Protein AF-A0A1F4CRK2-F1 (afdb_monomer)

Nearest PDB structures (foldseek):
  3t0g-assembly1_A  TM=7.152E-01  e=5.831E-02  Escherichia coli K-12
  3t0f-assembly2_B  TM=6.954E-01  e=5.442E-02  Escherichia coli K-12
  4n7b-assembly1_A  TM=6.631E-01  e=9.215E-01  Plasmodium falciparum
  2o8b-assembly1_A  TM=5.862E-01  e=1.715E+00  Homo sapiens
  2o8f-assembly1_A  TM=5.721E-01  e=1.715E+00  Homo sapiens

pLDDT: mean 91.11, std 9.52, range [49.03, 97.25]

Solvent-accessible surface area (backbone atoms only — not comparable 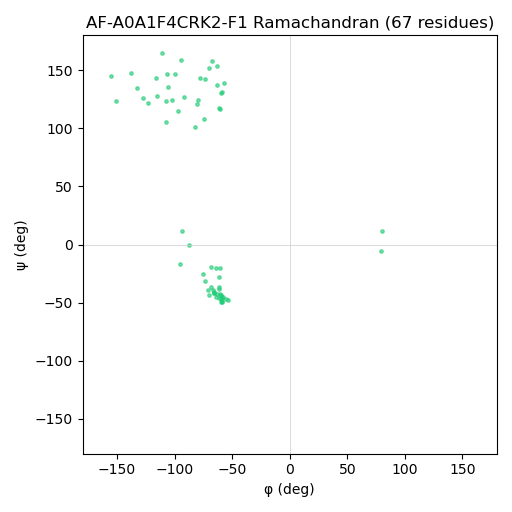to full-atom values): 4678 Å² total; per-residue (Å²): 134,86,79,79,75,89,82,85,88,89,84,76,99,66,61,89,86,67,84,72,89,44,73,70,54,50,52,53,52,49,51,51,56,53,70,71,40,76,62,44,77,57,91,75,62,57,91,93,31,72,58,42,52,47,51,55,52,36,45,76,71,73,37,45,76,44,70,81,131

Structure (mmCIF, N/CA/C/O backbone):
data_AF-A0A1F4CRK2-F1
#
_entry.id   AF-A0A1F4CRK2-F1
#
loop_
_atom_site.group_PDB
_atom_site.id
_atom_site.type_symbol
_atom_site.label_atom_id
_atom_site.label_alt_id
_atom_site.label_comp_id
_atom_site.label_asym_id
_atom_site.label_entity_id
_atom_site.label_seq_id
_atom_site.pdbx_PDB_ins_code
_atom_site.Cartn_x
_atom_site.Cartn_y
_atom_site.Cartn_z
_atom_site.occupancy
_atom_site.B_iso_or_equiv
_atom_site.auth_seq_id
_atom_site.auth_comp_id
_atom_site.auth_asym_id
_atom_site.auth_atom_id
_atom_site.pdbx_PDB_model_num
ATOM 1 N N . MET A 1 1 ? -11.056 -31.297 14.041 1.00 49.03 1 MET A N 1
ATOM 2 C CA . MET A 1 1 ? -10.915 -29.971 13.398 1.00 49.03 1 MET A CA 1
ATOM 3 C C . MET A 1 1 ? -9.658 -29.982 12.533 1.00 49.03 1 MET A C 1
ATOM 5 O O . MET A 1 1 ? -8.571 -30.075 13.085 1.00 49.03 1 MET A O 1
ATOM 9 N N . ARG A 1 2 ? -9.767 -29.984 11.194 1.00 56.50 2 ARG A N 1
ATOM 10 C CA . ARG A 1 2 ? -8.590 -29.774 10.328 1.00 56.50 2 ARG A CA 1
ATOM 11 C C . ARG A 1 2 ? -8.245 -28.291 10.396 1.00 56.50 2 ARG A C 1
ATOM 13 O O . ARG A 1 2 ? -9.004 -27.480 9.882 1.00 56.50 2 ARG A O 1
ATOM 20 N N . GLY A 1 3 ? -7.145 -27.952 11.061 1.00 68.31 3 GLY A N 1
ATOM 21 C CA . GLY A 1 3 ? -6.618 -26.592 11.044 1.00 68.31 3 GLY A CA 1
ATOM 22 C C . GLY A 1 3 ? -6.269 -26.207 9.609 1.00 68.31 3 GLY A C 1
ATOM 23 O O . GLY A 1 3 ? -5.420 -26.842 8.982 1.00 68.31 3 GLY A O 1
ATOM 24 N N . THR A 1 4 ? -6.955 -25.205 9.067 1.00 76.44 4 THR A N 1
ATOM 25 C CA . THR A 1 4 ? -6.571 -24.567 7.808 1.00 76.44 4 THR A CA 1
ATOM 26 C C . THR A 1 4 ? -5.194 -23.955 7.995 1.00 76.44 4 THR A C 1
ATOM 28 O O . THR A 1 4 ? -5.003 -23.086 8.844 1.00 76.44 4 THR A O 1
ATOM 31 N N . ARG A 1 5 ? -4.218 -24.436 7.223 1.00 80.62 5 ARG A N 1
ATOM 32 C CA . ARG A 1 5 ? -2.896 -23.815 7.184 1.00 80.62 5 ARG A CA 1
ATOM 33 C C . ARG A 1 5 ? -3.051 -22.393 6.632 1.00 80.62 5 ARG A C 1
ATOM 35 O O . ARG A 1 5 ? -3.798 -22.225 5.664 1.00 80.62 5 ARG A O 1
ATOM 42 N N . PRO A 1 6 ? -2.373 -21.390 7.212 1.00 82.50 6 PRO A N 1
ATOM 43 C CA . PRO A 1 6 ? -2.362 -20.058 6.629 1.00 82.50 6 PRO A CA 1
ATOM 44 C C . PRO A 1 6 ? -1.761 -20.147 5.223 1.00 82.50 6 PRO A C 1
ATOM 46 O O . PRO A 1 6 ? -0.714 -20.764 5.023 1.00 82.50 6 PRO A O 1
ATOM 49 N N . TRP A 1 7 ? -2.452 -19.570 4.246 1.00 86.62 7 TRP A N 1
ATOM 50 C CA . TRP A 1 7 ? -1.954 -19.417 2.885 1.00 86.62 7 TRP A CA 1
ATOM 51 C C . TRP A 1 7 ? -1.424 -17.995 2.707 1.00 86.62 7 TRP A C 1
ATOM 53 O O . TRP A 1 7 ? -1.936 -17.050 3.306 1.00 86.62 7 TRP A O 1
ATOM 63 N N . MET A 1 8 ? -0.380 -17.849 1.895 1.00 91.19 8 MET A N 1
ATOM 64 C CA .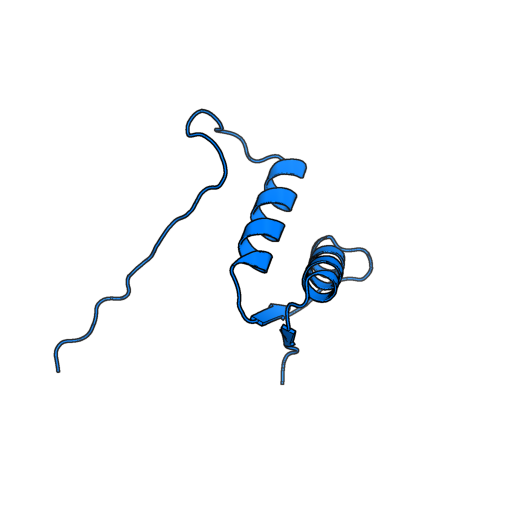 MET A 1 8 ? 0.213 -16.559 1.557 1.00 91.19 8 MET A CA 1
ATOM 65 C C . MET A 1 8 ? 0.282 -16.440 0.041 1.00 91.19 8 MET A C 1
ATOM 67 O O . MET A 1 8 ? 0.837 -17.310 -0.628 1.00 91.19 8 MET A O 1
ATOM 71 N N . LEU A 1 9 ? -0.282 -15.358 -0.489 1.00 91.75 9 LEU A N 1
ATOM 72 C CA . LEU A 1 9 ? -0.197 -15.001 -1.898 1.00 91.75 9 LEU A CA 1
ATOM 73 C C . LEU A 1 9 ? 0.742 -13.804 -2.044 1.00 91.75 9 LEU A C 1
ATOM 75 O O . LEU A 1 9 ? 0.512 -12.759 -1.437 1.00 91.75 9 LEU A O 1
ATOM 79 N N . LEU A 1 10 ? 1.785 -13.953 -2.859 1.00 91.94 10 LEU A N 1
ATOM 80 C CA . LEU A 1 10 ? 2.681 -12.861 -3.225 1.00 91.94 10 LEU A CA 1
ATOM 81 C C . LEU A 1 10 ? 2.340 -12.380 -4.636 1.00 91.94 10 LEU A C 1
ATOM 83 O O . LEU A 1 10 ? 2.346 -13.169 -5.579 1.00 91.94 10 LEU A O 1
ATOM 87 N N . LEU A 1 11 ? 2.063 -11.084 -4.777 1.00 93.06 11 LEU A N 1
ATOM 88 C CA . LEU A 1 11 ? 1.746 -10.447 -6.055 1.00 93.06 11 LEU A CA 1
ATOM 89 C C . LEU A 1 11 ? 2.806 -9.403 -6.413 1.00 93.06 11 LEU A C 1
ATOM 91 O O . LEU A 1 11 ? 3.290 -8.671 -5.550 1.00 93.06 11 LEU A O 1
ATOM 95 N N . SER A 1 12 ? 3.120 -9.305 -7.704 1.00 93.19 12 SER A N 1
ATOM 96 C CA . SER A 1 12 ? 3.943 -8.242 -8.282 1.00 93.1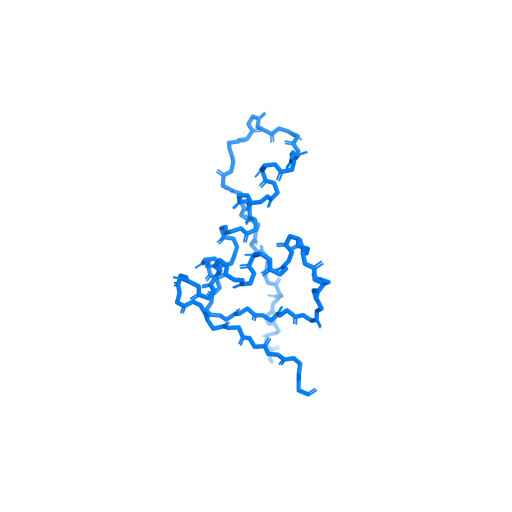9 12 SER A CA 1
ATOM 97 C C . SER A 1 12 ? 3.259 -7.702 -9.532 1.00 93.19 12 SER A C 1
ATOM 99 O O . SER A 1 12 ? 2.819 -8.476 -10.377 1.00 93.19 12 SER A O 1
ATOM 101 N N . ILE A 1 13 ? 3.205 -6.376 -9.658 1.00 95.31 13 ILE A N 1
ATOM 102 C CA . ILE A 1 13 ? 2.762 -5.683 -10.881 1.00 95.31 13 ILE A CA 1
ATOM 103 C C . ILE A 1 13 ? 3.907 -5.445 -11.872 1.00 95.31 13 ILE A C 1
ATOM 105 O O . ILE A 1 13 ? 3.700 -4.851 -12.926 1.00 95.31 13 ILE A O 1
ATOM 109 N N . PHE A 1 14 ? 5.124 -5.861 -11.518 1.00 94.88 14 PHE A N 1
ATOM 110 C CA . PHE A 1 14 ? 6.332 -5.618 -12.298 1.00 94.88 14 PHE A CA 1
ATOM 111 C C . PHE A 1 14 ? 6.802 -6.896 -12.998 1.00 94.88 14 PHE A C 1
ATOM 113 O O . PHE A 1 14 ? 6.658 -7.987 -12.431 1.00 94.88 14 PHE A O 1
ATOM 120 N N . PRO A 1 15 ? 7.401 -6.777 -14.197 1.00 92.94 15 PRO A N 1
ATOM 121 C CA . PRO A 1 15 ? 7.986 -7.913 -14.894 1.00 92.94 15 PRO A CA 1
ATOM 122 C C . PRO A 1 15 ? 9.146 -8.516 -14.093 1.00 92.94 15 PRO A C 1
ATOM 124 O O . PRO A 1 15 ? 9.848 -7.819 -13.364 1.00 92.94 15 PRO A O 1
ATOM 127 N N . ALA A 1 16 ? 9.411 -9.810 -14.285 1.00 90.88 16 ALA A N 1
ATOM 128 C CA . ALA A 1 16 ? 10.483 -10.521 -13.577 1.00 90.88 16 ALA A CA 1
ATOM 129 C C . ALA A 1 16 ? 11.895 -9.951 -13.839 1.00 90.88 16 ALA A C 1
ATOM 131 O O . ALA A 1 16 ? 12.819 -10.181 -13.059 1.00 90.88 16 ALA A O 1
ATOM 132 N N . SER A 1 17 ? 12.073 -9.199 -14.929 1.00 91.81 17 SER A N 1
ATOM 133 C CA . SER A 1 17 ? 13.318 -8.491 -15.243 1.00 91.81 17 SER A CA 1
ATOM 134 C C . SER A 1 17 ? 13.618 -7.338 -14.279 1.00 91.81 17 SER A C 1
ATOM 136 O O . SER A 1 17 ? 14.768 -6.908 -14.181 1.00 91.81 17 SER A O 1
ATOM 138 N N . ASP A 1 18 ? 12.615 -6.839 -13.553 1.00 90.44 18 ASP A N 1
ATOM 139 C CA . ASP A 1 18 ? 12.779 -5.734 -12.619 1.00 90.44 18 ASP A CA 1
ATOM 140 C C . ASP A 1 18 ? 13.309 -6.202 -11.266 1.00 90.44 18 ASP A C 1
ATOM 142 O O . ASP A 1 18 ? 12.580 -6.678 -10.402 1.00 90.44 18 ASP A O 1
ATOM 146 N N . LYS A 1 19 ? 14.615 -6.006 -11.067 1.00 85.75 19 LYS A N 1
ATOM 147 C CA . LYS A 1 19 ? 15.317 -6.455 -9.854 1.00 85.75 19 LYS A CA 1
ATOM 148 C C . LYS A 1 19 ? 15.458 -5.391 -8.767 1.00 85.75 19 LYS A C 1
ATOM 150 O O . LYS A 1 19 ? 15.780 -5.726 -7.632 1.00 85.75 19 LYS A O 1
ATOM 155 N N . ARG A 1 20 ? 15.264 -4.109 -9.100 1.00 88.69 20 ARG A N 1
ATOM 156 C CA . ARG A 1 20 ? 15.488 -2.990 -8.173 1.00 88.69 20 ARG A CA 1
ATOM 157 C C . ARG A 1 20 ? 14.194 -2.256 -7.860 1.00 88.69 20 ARG A C 1
ATOM 159 O O . ARG A 1 20 ? 13.491 -1.802 -8.766 1.00 88.69 20 ARG A O 1
ATOM 166 N N . LEU A 1 21 ? 13.930 -2.099 -6.567 1.00 88.00 21 LEU A N 1
ATOM 167 C CA . LEU A 1 21 ? 12.879 -1.229 -6.068 1.00 88.00 21 LEU A CA 1
ATOM 168 C C . LEU A 1 21 ? 13.386 0.219 -6.092 1.00 88.00 21 LEU A C 1
ATOM 170 O O . LEU A 1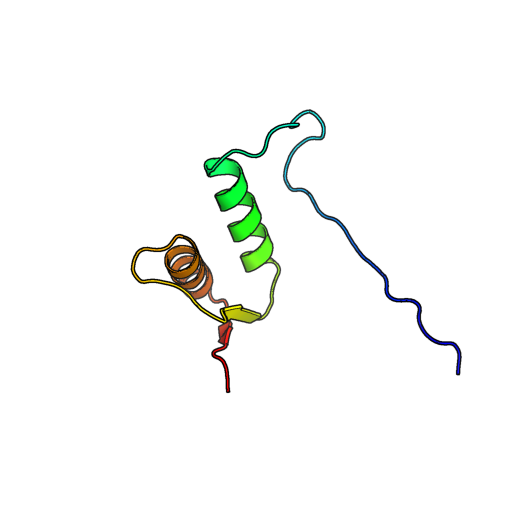 21 ? 14.441 0.525 -5.538 1.00 88.00 21 LEU A O 1
ATOM 174 N N . THR A 1 22 ? 12.650 1.092 -6.772 1.00 93.81 22 THR A N 1
ATOM 175 C CA . THR A 1 22 ? 12.875 2.543 -6.793 1.00 93.81 22 THR A CA 1
ATOM 176 C C . THR A 1 22 ? 11.731 3.233 -6.064 1.00 93.81 22 THR A C 1
ATOM 178 O O . THR A 1 22 ? 10.676 2.632 -5.871 1.00 93.81 22 THR A O 1
ATOM 181 N N . GLU A 1 23 ? 11.898 4.502 -5.703 1.00 93.38 23 GLU A N 1
ATOM 182 C CA . GLU A 1 23 ? 10.830 5.294 -5.082 1.00 93.38 23 GLU A CA 1
ATOM 183 C C . GLU A 1 23 ? 9.541 5.285 -5.924 1.00 93.38 23 GLU A C 1
ATOM 185 O O . GLU A 1 23 ? 8.466 4.949 -5.427 1.00 93.38 23 GLU A O 1
ATOM 190 N N . LYS A 1 24 ? 9.660 5.528 -7.237 1.00 93.44 24 LYS A N 1
ATOM 191 C CA . LYS A 1 24 ? 8.533 5.458 -8.179 1.00 93.44 24 LYS A CA 1
ATOM 192 C C . LYS A 1 24 ? 7.819 4.101 -8.125 1.00 93.44 24 LYS A C 1
ATOM 194 O O . LYS A 1 24 ? 6.595 4.058 -8.024 1.00 93.44 24 LYS A O 1
ATOM 199 N N . ARG A 1 25 ? 8.572 2.996 -8.138 1.00 94.12 25 ARG A N 1
ATOM 200 C CA . ARG A 1 25 ? 8.004 1.638 -8.069 1.00 94.12 25 ARG A CA 1
ATOM 201 C C . ARG A 1 25 ? 7.370 1.343 -6.715 1.00 94.12 25 ARG A C 1
ATOM 203 O O . ARG A 1 25 ? 6.328 0.698 -6.664 1.00 94.12 25 ARG A O 1
ATOM 210 N N . SER A 1 26 ? 7.948 1.843 -5.624 1.00 94.00 26 SER A N 1
ATOM 211 C CA . SER A 1 26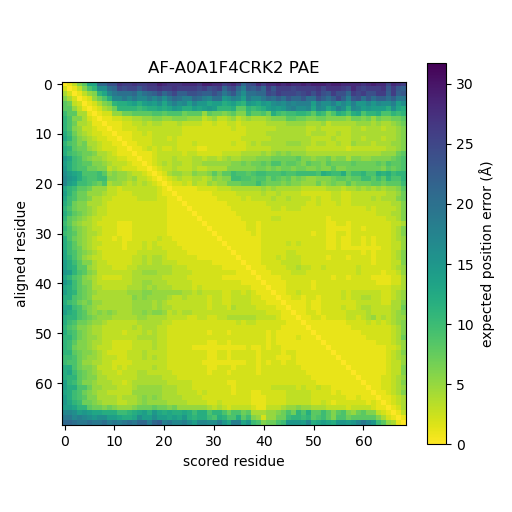 ? 7.336 1.756 -4.296 1.00 94.00 26 SER A CA 1
ATOM 212 C C . SER A 1 26 ? 5.972 2.444 -4.275 1.00 94.00 26 SER A C 1
ATOM 214 O O . SER A 1 26 ? 5.005 1.859 -3.788 1.00 94.00 26 SER A O 1
ATOM 216 N N . HIS A 1 27 ? 5.857 3.636 -4.868 1.00 95.56 27 HIS A N 1
ATOM 217 C CA . HIS A 1 27 ? 4.579 4.339 -4.983 1.00 95.56 27 HIS A CA 1
ATOM 218 C C . HIS A 1 27 ? 3.563 3.583 -5.845 1.00 95.56 27 HIS A C 1
ATOM 220 O O . HIS A 1 27 ? 2.410 3.441 -5.440 1.00 95.56 27 HIS A O 1
ATOM 226 N N . GLU A 1 28 ? 3.974 3.057 -6.999 1.00 95.94 28 GLU A N 1
ATOM 227 C CA . GLU A 1 28 ? 3.102 2.264 -7.876 1.00 95.94 28 GLU A CA 1
ATOM 228 C C . GLU A 1 28 ? 2.596 0.991 -7.181 1.00 95.94 28 GLU A C 1
ATOM 230 O O . GLU A 1 28 ? 1.391 0.734 -7.167 1.00 95.94 28 GLU A O 1
ATOM 235 N N . ARG A 1 29 ? 3.488 0.246 -6.514 1.00 95.62 29 ARG A N 1
ATOM 236 C CA . ARG A 1 2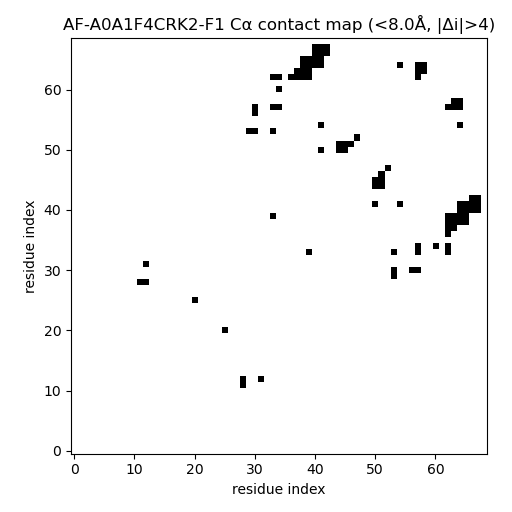9 ? 3.133 -0.946 -5.729 1.00 95.62 29 ARG A CA 1
ATOM 237 C C . ARG A 1 29 ? 2.143 -0.616 -4.614 1.00 95.62 29 ARG A C 1
ATOM 239 O O . ARG A 1 29 ? 1.166 -1.336 -4.429 1.00 95.62 29 ARG A O 1
ATOM 246 N N . ASN A 1 30 ? 2.386 0.458 -3.864 1.00 96.50 30 ASN A N 1
ATOM 247 C CA . ASN A 1 30 ? 1.526 0.837 -2.746 1.00 96.50 30 ASN A CA 1
ATOM 248 C C . ASN A 1 30 ? 0.132 1.269 -3.229 1.00 96.50 30 ASN A C 1
ATOM 250 O O . ASN A 1 30 ? -0.866 0.894 -2.618 1.00 96.50 30 ASN A O 1
ATOM 254 N N . ARG A 1 31 ? 0.047 1.991 -4.356 1.00 97.00 31 ARG A N 1
ATOM 255 C CA . ARG A 1 31 ? -1.236 2.333 -4.994 1.00 97.00 31 ARG A CA 1
ATOM 256 C C . ARG A 1 31 ? -1.983 1.086 -5.458 1.00 97.00 31 ARG A C 1
ATOM 258 O O . ARG A 1 31 ? -3.181 0.993 -5.226 1.00 97.00 31 ARG A O 1
ATOM 265 N N . PHE A 1 32 ? -1.288 0.122 -6.061 1.00 97.00 32 PHE A N 1
ATOM 266 C CA . PHE A 1 32 ? -1.891 -1.154 -6.445 1.00 97.00 32 PHE A CA 1
ATOM 267 C C . PHE A 1 32 ? -2.459 -1.905 -5.234 1.00 97.00 32 PHE A C 1
ATOM 269 O O . PHE A 1 32 ? -3.629 -2.276 -5.245 1.00 97.00 32 PHE A O 1
ATOM 276 N N . ALA A 1 33 ? -1.672 -2.053 -4.164 1.00 95.94 33 ALA A N 1
ATOM 277 C CA . ALA A 1 33 ? -2.129 -2.701 -2.936 1.00 95.94 33 ALA A CA 1
ATOM 278 C C . ALA A 1 33 ? -3.344 -1.983 -2.319 1.00 95.94 33 ALA A C 1
ATOM 280 O O . ALA A 1 33 ? -4.320 -2.631 -1.950 1.00 95.94 33 ALA A O 1
ATOM 281 N N . ALA A 1 34 ? -3.326 -0.646 -2.281 1.00 96.38 34 ALA A N 1
ATOM 282 C CA . ALA A 1 34 ? -4.447 0.160 -1.798 1.00 96.38 34 ALA A CA 1
ATOM 283 C C . ALA A 1 34 ? -5.724 -0.035 -2.635 1.00 96.38 34 ALA A C 1
ATOM 285 O O . ALA A 1 34 ? -6.827 -0.045 -2.096 1.00 96.38 34 ALA A O 1
ATOM 286 N N . LEU A 1 35 ? -5.594 -0.201 -3.955 1.00 96.12 35 LEU A N 1
ATOM 287 C CA . LEU A 1 35 ? -6.739 -0.423 -4.839 1.00 96.12 35 LEU A CA 1
ATOM 288 C C . LEU A 1 35 ? -7.315 -1.839 -4.748 1.00 96.12 35 LEU A C 1
ATOM 290 O O . LEU A 1 35 ? -8.506 -2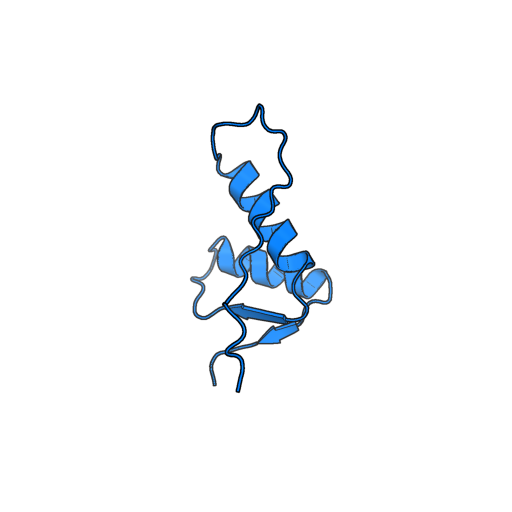.009 -5.012 1.00 96.12 35 LEU A O 1
ATOM 294 N N . LEU A 1 36 ? -6.512 -2.830 -4.357 1.00 96.19 36 LEU A N 1
ATOM 295 C CA . LEU A 1 36 ? -6.991 -4.191 -4.115 1.00 96.19 36 LEU A CA 1
ATOM 296 C C . LEU A 1 36 ? -7.793 -4.321 -2.818 1.00 96.19 36 LEU A C 1
ATOM 298 O O . LEU A 1 36 ? -8.688 -5.153 -2.750 1.00 96.19 36 LEU A O 1
ATOM 302 N N . ALA A 1 37 ? -7.480 -3.520 -1.801 1.00 95.38 37 ALA A N 1
ATOM 303 C CA . ALA A 1 37 ? -8.142 -3.605 -0.507 1.00 95.38 37 ALA A CA 1
ATOM 304 C C . ALA A 1 37 ? -9.571 -3.041 -0.553 1.00 95.38 37 ALA A C 1
ATOM 306 O O . ALA A 1 37 ? -9.821 -2.019 -1.198 1.00 95.38 37 ALA A O 1
ATOM 307 N N . ASP A 1 38 ? -10.504 -3.660 0.165 1.00 94.56 38 ASP A N 1
ATOM 308 C CA . ASP A 1 38 ? -11.831 -3.076 0.411 1.00 94.56 38 ASP A CA 1
ATOM 309 C C . ASP A 1 38 ? -11.730 -1.884 1.371 1.00 94.56 38 ASP A C 1
ATOM 311 O O . ASP A 1 38 ? -12.348 -0.833 1.178 1.00 94.56 38 ASP A O 1
ATOM 315 N N . GLU A 1 39 ? -10.866 -2.030 2.374 1.00 95.88 39 GLU A N 1
ATOM 316 C CA . GLU A 1 39 ? -10.629 -1.058 3.430 1.00 95.88 39 GLU A CA 1
ATOM 317 C C . GLU A 1 39 ? -9.141 -0.938 3.725 1.00 95.88 39 GLU A C 1
ATOM 319 O O . GLU A 1 39 ? -8.390 -1.910 3.636 1.00 95.88 39 GLU A O 1
ATOM 324 N N . ILE A 1 40 ? -8.712 0.262 4.103 1.00 96.06 40 ILE A N 1
ATOM 325 C CA . ILE A 1 40 ? -7.313 0.549 4.401 1.00 96.06 40 ILE A CA 1
ATOM 326 C C . ILE A 1 40 ? -7.218 1.101 5.813 1.00 96.06 40 ILE A C 1
ATOM 328 O O . ILE A 1 40 ? -7.795 2.141 6.132 1.00 96.06 40 ILE A O 1
ATOM 332 N N . PHE A 1 41 ? -6.438 0.415 6.636 1.00 95.56 41 PHE A N 1
ATOM 333 C CA . PHE A 1 41 ? -6.099 0.845 7.981 1.00 95.56 41 PHE A CA 1
ATOM 334 C C . PHE A 1 41 ? -4.739 1.541 7.977 1.00 95.56 41 PHE A C 1
ATOM 336 O O . PHE A 1 41 ? -3.718 0.916 7.684 1.00 95.56 41 PHE A O 1
ATOM 343 N N . ILE A 1 42 ? -4.726 2.838 8.285 1.00 92.50 42 ILE A N 1
ATOM 344 C CA . ILE A 1 42 ? -3.496 3.623 8.432 1.00 92.50 42 ILE A CA 1
ATOM 345 C C . ILE A 1 42 ? -3.306 3.890 9.921 1.00 92.50 42 ILE A C 1
ATOM 347 O O . ILE A 1 42 ? -4.006 4.715 10.498 1.00 92.50 42 ILE A O 1
ATOM 351 N N . VAL A 1 43 ? -2.361 3.175 10.533 1.00 93.44 43 VAL A N 1
ATOM 352 C CA . VAL A 1 43 ? -2.052 3.315 11.967 1.00 93.44 43 VAL A CA 1
ATOM 353 C C . VAL A 1 43 ? -1.480 4.698 12.275 1.00 93.44 43 VAL A C 1
ATOM 355 O O . VAL A 1 43 ? -1.815 5.294 13.291 1.00 93.44 43 VAL A O 1
ATOM 358 N N . HIS A 1 44 ? -0.609 5.195 11.397 1.00 92.12 44 HIS A N 1
ATOM 359 C CA . HIS A 1 44 ? 0.068 6.479 11.540 1.00 92.12 44 HIS A CA 1
ATOM 360 C C . HIS A 1 44 ? 0.479 7.022 10.172 1.00 92.12 44 HIS A C 1
ATOM 362 O O . HIS A 1 44 ? 0.874 6.255 9.288 1.00 92.12 44 HIS A O 1
ATOM 368 N N . ALA A 1 45 ? 0.421 8.341 10.014 1.00 93.69 45 ALA A N 1
ATOM 369 C CA . ALA A 1 45 ? 0.992 9.058 8.884 1.00 93.69 45 ALA A CA 1
ATOM 370 C C . ALA A 1 45 ? 1.396 10.466 9.331 1.00 93.69 45 ALA A C 1
ATOM 372 O O . ALA A 1 45 ? 0.557 11.222 9.816 1.00 93.69 45 ALA A O 1
ATOM 373 N N . ASP A 1 46 ? 2.665 10.824 9.138 1.00 96.12 46 ASP A N 1
ATOM 374 C CA . ASP A 1 46 ? 3.107 12.200 9.355 1.00 96.12 46 ASP A CA 1
ATOM 375 C C . ASP A 1 46 ? 2.531 13.122 8.277 1.00 96.12 46 ASP A C 1
ATOM 377 O O . ASP A 1 46 ? 2.312 12.706 7.130 1.00 96.12 46 ASP A O 1
ATOM 381 N N . SER A 1 47 ? 2.343 14.391 8.633 1.00 95.38 47 SER A N 1
ATOM 382 C CA . SER A 1 47 ? 1.938 15.425 7.682 1.00 95.38 47 SER A CA 1
ATOM 383 C C . SER A 1 47 ? 2.962 15.549 6.546 1.00 95.38 47 SER A C 1
ATOM 385 O O . SER A 1 47 ? 4.171 15.593 6.776 1.00 95.38 47 SER A O 1
ATOM 387 N N . GLY A 1 48 ? 2.478 15.560 5.305 1.00 95.56 48 GLY A N 1
ATOM 388 C CA . GLY A 1 48 ? 3.278 15.580 4.082 1.00 95.56 48 GLY A CA 1
ATOM 389 C C . GLY A 1 48 ? 3.864 14.223 3.676 1.00 95.56 48 GLY A C 1
ATOM 390 O O . GLY A 1 48 ? 4.447 14.119 2.593 1.00 95.56 48 GLY A O 1
ATOM 391 N N . SER A 1 49 ? 3.709 13.172 4.487 1.00 95.69 49 SER A N 1
ATOM 392 C CA . SER A 1 49 ? 4.303 11.861 4.205 1.00 95.69 49 SER A CA 1
ATOM 393 C C . SER A 1 49 ? 3.687 11.172 2.984 1.00 95.69 49 SER A C 1
ATOM 395 O O . SER A 1 49 ? 2.535 11.396 2.605 1.00 95.69 49 SER A O 1
ATOM 397 N N . HIS A 1 50 ? 4.429 10.237 2.387 1.00 95.44 50 HIS A N 1
ATOM 398 C CA . HIS A 1 50 ? 3.897 9.397 1.310 1.00 95.44 50 HIS A CA 1
ATOM 399 C C . HIS A 1 50 ? 2.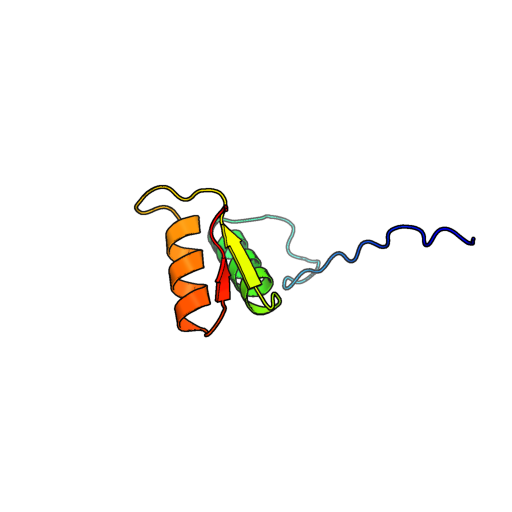707 8.537 1.757 1.00 95.44 50 HIS A C 1
ATOM 401 O O . HIS A 1 50 ? 1.850 8.206 0.938 1.00 95.44 50 HIS A O 1
ATOM 407 N N . THR A 1 51 ? 2.631 8.187 3.043 1.00 95.38 51 THR A N 1
ATOM 408 C CA . THR A 1 51 ? 1.500 7.445 3.611 1.00 95.38 51 THR A CA 1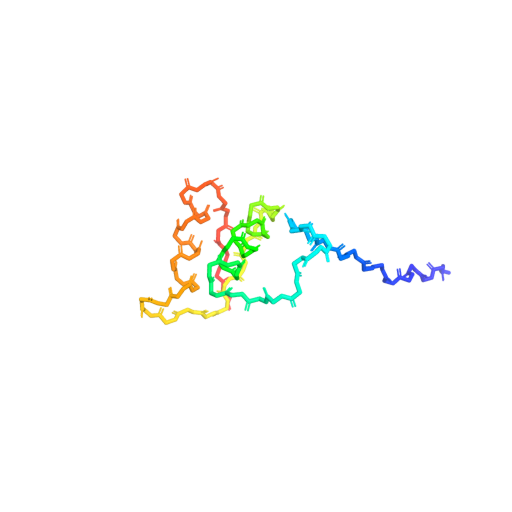
ATOM 409 C C . THR A 1 51 ? 0.243 8.310 3.664 1.00 95.38 51 THR A C 1
ATOM 411 O O . THR A 1 51 ? -0.821 7.848 3.251 1.00 95.38 51 THR A O 1
ATOM 414 N N . GLU A 1 52 ? 0.359 9.574 4.085 1.00 95.44 52 GLU A N 1
ATOM 415 C CA . GLU A 1 52 ? -0.755 10.532 4.050 1.00 95.44 52 GLU A CA 1
ATOM 416 C C . GLU A 1 52 ? -1.255 10.725 2.609 1.00 95.44 52 GLU A C 1
ATOM 418 O O . GLU A 1 52 ? -2.449 10.590 2.327 1.00 95.44 52 GLU A O 1
ATOM 423 N N . GLN A 1 53 ? -0.328 10.928 1.667 1.00 96.56 53 GLN A N 1
ATOM 424 C CA . GLN A 1 53 ? -0.645 11.068 0.243 1.00 96.56 53 GLN A CA 1
ATOM 425 C C . GLN A 1 53 ? -1.317 9.811 -0.335 1.00 96.56 53 GLN A C 1
ATOM 427 O O . GLN A 1 53 ? -2.239 9.917 -1.148 1.00 96.56 53 GLN A O 1
ATOM 432 N N . LEU A 1 54 ? -0.888 8.613 0.081 1.00 96.62 54 LEU A N 1
ATOM 433 C CA . LEU A 1 54 ? -1.519 7.352 -0.314 1.00 96.62 54 LEU A CA 1
ATOM 434 C C . LEU A 1 54 ? -2.944 7.241 0.237 1.00 96.62 54 LEU A C 1
ATOM 436 O O . LEU A 1 54 ? -3.837 6.820 -0.498 1.00 96.62 54 LEU A O 1
ATOM 440 N N . GLY A 1 55 ? -3.165 7.644 1.491 1.00 95.81 55 GLY A N 1
ATOM 441 C CA . GLY A 1 55 ? -4.495 7.707 2.093 1.00 95.81 55 GLY A CA 1
ATOM 442 C C . GLY A 1 55 ? -5.419 8.640 1.311 1.00 95.81 55 GLY A C 1
ATOM 443 O O . GLY A 1 55 ? -6.504 8.230 0.891 1.00 95.81 55 GLY A O 1
ATOM 444 N N . ALA A 1 56 ? -4.959 9.859 1.020 1.00 95.75 56 ALA A N 1
ATOM 445 C CA . ALA A 1 56 ? -5.699 10.819 0.203 1.00 95.75 56 ALA A CA 1
ATOM 446 C C . ALA A 1 56 ? -6.024 10.256 -1.194 1.00 95.75 56 ALA A C 1
ATOM 448 O O . ALA A 1 56 ? -7.173 10.320 -1.639 1.00 95.75 56 ALA A O 1
ATOM 449 N N . TYR A 1 57 ? -5.043 9.630 -1.857 1.00 96.75 57 TYR A N 1
ATOM 450 C CA . TYR A 1 57 ? -5.236 8.956 -3.142 1.00 96.75 57 TYR A CA 1
ATOM 451 C C . TYR A 1 57 ? -6.295 7.849 -3.065 1.00 96.75 57 TYR A C 1
ATOM 453 O O . TYR A 1 57 ? -7.195 7.799 -3.902 1.00 96.75 57 TYR A O 1
ATOM 461 N N . ALA A 1 58 ? -6.213 6.967 -2.068 1.00 96.69 58 ALA A N 1
ATOM 462 C CA . ALA A 1 58 ? -7.136 5.848 -1.931 1.00 96.69 58 ALA A CA 1
ATOM 463 C C . ALA A 1 58 ? -8.567 6.326 -1.650 1.00 96.69 58 ALA A C 1
ATOM 465 O O . ALA A 1 58 ? -9.513 5.843 -2.276 1.00 96.69 58 ALA A O 1
ATOM 466 N N . ARG A 1 59 ? -8.726 7.342 -0.792 1.00 95.62 59 ARG A N 1
ATOM 467 C CA . ARG A 1 59 ? -10.021 7.979 -0.524 1.00 95.62 59 ARG A CA 1
ATOM 468 C C . ARG A 1 59 ? -10.615 8.600 -1.790 1.00 95.62 59 ARG A C 1
ATOM 470 O O . ARG A 1 59 ? -11.791 8.392 -2.070 1.00 95.62 59 ARG A O 1
ATOM 477 N N . ALA A 1 60 ? -9.800 9.280 -2.600 1.00 97.25 60 ALA A N 1
ATOM 478 C CA . ALA A 1 60 ? -10.224 9.819 -3.897 1.00 97.25 60 ALA A CA 1
ATOM 479 C C . ALA A 1 60 ? -10.631 8.727 -4.909 1.00 97.25 60 ALA A C 1
ATOM 481 O O . ALA A 1 60 ? -11.352 9.004 -5.865 1.00 97.25 60 ALA A O 1
ATOM 482 N N . LYS A 1 61 ? -10.195 7.478 -4.703 1.00 97.19 61 LYS A N 1
ATOM 483 C CA . LYS A 1 61 ? -10.604 6.292 -5.474 1.00 97.19 61 LYS A CA 1
ATOM 484 C C . LYS A 1 61 ? -11.776 5.531 -4.845 1.00 97.19 61 LYS A C 1
ATOM 486 O O . LYS A 1 61 ? -12.079 4.425 -5.279 1.00 97.19 61 LYS A O 1
ATOM 491 N N . GLY A 1 62 ? -12.435 6.119 -3.846 1.00 96.44 62 GLY A N 1
ATOM 492 C CA . GLY A 1 62 ? -13.609 5.547 -3.188 1.00 96.44 62 GLY A CA 1
ATOM 493 C C . GLY A 1 62 ? -13.290 4.480 -2.141 1.00 96.44 62 GLY A C 1
ATOM 494 O O . GLY A 1 62 ? -14.201 3.786 -1.699 1.00 96.44 62 GLY A O 1
ATOM 495 N N . LYS A 1 63 ? -12.024 4.324 -1.732 1.00 96.38 63 LYS A N 1
ATOM 496 C CA . LYS A 1 63 ? -11.652 3.373 -0.676 1.00 96.38 63 LYS A CA 1
ATOM 497 C C . LYS A 1 63 ? -11.990 3.919 0.706 1.00 96.38 63 LYS A C 1
ATOM 499 O O . LYS A 1 63 ? -11.817 5.111 0.979 1.00 96.38 63 LYS A O 1
ATOM 504 N N . ARG A 1 64 ? -12.428 3.025 1.596 1.00 96.31 64 ARG A N 1
ATOM 505 C CA . ARG A 1 64 ? -12.693 3.353 2.998 1.00 96.31 64 ARG A CA 1
ATOM 506 C C . ARG A 1 64 ? -11.384 3.358 3.780 1.00 96.31 64 ARG A C 1
ATOM 508 O O . ARG A 1 64 ? -10.696 2.344 3.838 1.00 96.31 64 ARG A O 1
ATOM 515 N N . LEU A 1 65 ? -11.056 4.498 4.386 1.00 94.25 65 LEU A N 1
ATOM 516 C CA . LEU A 1 65 ? -9.978 4.583 5.369 1.00 94.25 65 LEU A CA 1
ATOM 517 C C . LEU A 1 65 ? -10.563 4.363 6.762 1.00 94.25 65 LEU A C 1
ATOM 519 O O . LEU A 1 65 ? -11.511 5.057 7.136 1.00 94.25 65 LEU A O 1
ATOM 523 N N . VAL A 1 66 ? -9.995 3.423 7.509 1.00 92.50 66 VAL A N 1
ATOM 524 C CA . VAL A 1 66 ? -10.354 3.156 8.905 1.00 92.50 66 VAL A CA 1
ATOM 525 C C . VAL A 1 66 ? -9.255 3.685 9.825 1.00 92.50 66 VAL A C 1
ATOM 527 O O . VAL A 1 66 ? -8.066 3.545 9.530 1.00 92.50 66 VAL A O 1
ATOM 530 N N . ALA A 1 67 ? -9.664 4.352 10.903 1.00 77.94 67 ALA A N 1
ATOM 531 C CA . ALA A 1 67 ? -8.772 4.881 11.931 1.00 77.94 67 ALA A CA 1
ATOM 532 C C . ALA A 1 67 ? -8.632 3.871 13.082 1.00 77.94 67 ALA A C 1
ATOM 534 O O . ALA A 1 67 ? -9.504 3.008 13.230 1.00 77.94 67 ALA A O 1
ATOM 535 N N . PRO A 1 68 ? -7.559 3.949 13.889 1.00 73.94 68 PRO A N 1
ATOM 536 C CA . PRO A 1 68 ? -7.478 3.182 15.129 1.00 73.94 68 PRO A CA 1
ATOM 537 C C . PRO A 1 68 ? -8.671 3.526 16.025 1.00 73.94 68 PRO A C 1
ATOM 539 O O . PRO A 1 68 ? -9.077 4.688 16.074 1.00 73.94 68 PRO A O 1
ATOM 542 N N . ALA A 1 69 ? -9.248 2.505 16.661 1.00 61.41 69 ALA A N 1
ATOM 543 C CA . ALA A 1 69 ? -10.284 2.672 17.678 1.00 61.41 69 ALA A CA 1
ATOM 544 C C . ALA A 1 69 ? -9.699 3.240 18.976 1.00 61.41 69 ALA A C 1
ATOM 546 O O . ALA A 1 69 ? -8.519 2.928 19.266 1.00 61.41 69 ALA A O 1
#

Mean predicted aligned error: 5.09 Å

Secondary structure (DSSP, 8-state):
--PPPPP-----SS-TT-----HHHHHHHHHHHHHH-SEEE-S---TT-HHHHHHHHHHHTTPEEE---

Sequence (69 aa):
MRGTRPWMLLLSIFPASDKRLTEKRSHERNRFAALLADEIFIVHADSGSHTEQLGAYARAKGKRLVAPA

Foldseek 3Di:
DPDDDDDDDDDDPDDPPDDDDDPVRVLVVLLVVLVPDQEDEDADDDPPGSSVVSVVVSVVVVHHYDYDD

Radius of gyration: 15.1 Å; Cα contacts (8 Å, |Δi|>4): 50; chains: 1; bounding box: 29×46×33 Å